Protein AF-A0A800IQ37-F1 (afdb_monomer)

Foldseek 3Di:
DQDDDDDDDPCPVPDAFEKEFEFEADPVNPDTDWAQDPPPRDTGGFMDTDDPPDDNQRRHQVSCCVRPVDGWGFDDKDKDAWDDDPRDTDRDPDDDHIYIYTYID

Solv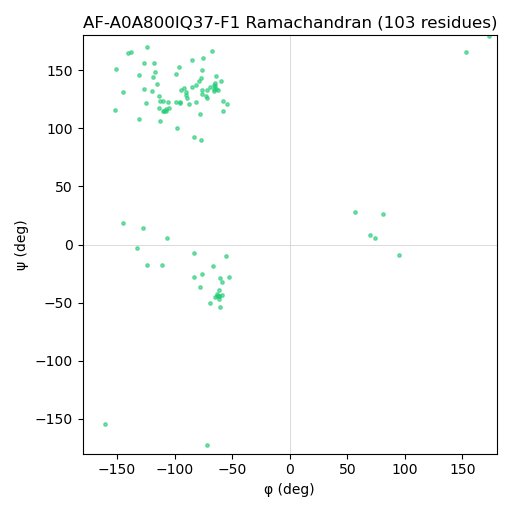ent-accessible surface area (backbone atoms only — not comparable to full-atom values): 6469 Å² total; per-residue (Å²): 132,78,76,89,81,90,76,82,72,82,66,79,83,56,81,86,64,52,30,24,30,35,51,38,51,46,99,83,69,79,48,71,57,66,41,65,43,89,88,78,64,49,76,39,58,37,44,46,72,55,55,95,89,57,51,66,45,57,32,26,35,50,33,32,29,73,78,69,70,46,88,59,53,52,45,81,67,45,81,40,61,46,55,81,52,106,77,46,81,55,88,50,95,84,55,93,32,54,33,32,35,26,45,36,105

Secondary structure (DSSP, 8-state):
------SS-TTTTSPP--EEEEEEB-TTSS-B--EE-TTT--EE-S--BPPTT--HHHHHHHHHHHHH-----EEEEEEEE-EEETTEEE--TT---EEEEEEE-

Radius of gyration: 14.77 Å; Cα contacts (8 Å, |Δi|>4): 186; chains: 1; bounding box: 33×30×38 Å

Nearest PDB structures (foldseek):
  6nci-assembly1_B  TM=7.388E-01  e=3.166E-06  Bacillus cereus ATCC 14579
  1kt9-assembly1_A  TM=7.024E-01  e=1.976E-05  Caenorhabditis elegans
  6am0-assembly1_E  TM=7.794E-01  e=6.990E-05  Kluyveromyces lactis NRRL Y-1140
  5ggc-assembly1_A  TM=7.686E-01  e=4.097E-04  Mycolicibacterium smegmatis MC2 155
  3ef5-assembly1_B  TM=7.216E-01  e=1.400E-04  Bdellovibrio bacteriovorus

Sequence (105 aa):
MAKIIEGERIGKTAPLKVGCAAAIFDESHKKLLLTRRTDNGQWCLPGGGMEPGESAAEACEREVLEETGLHVTADTPHRYLYVSAPNHIERMPDIFAEQTAAFIR

Mean predicted aligned error: 10.01 Å

pLDDT: mean 71.33, std 21.0, range [31.66, 96.5]

Structure (mmCIF, N/CA/C/O backbone):
data_AF-A0A800IQ37-F1
#
_entry.id   AF-A0A800IQ37-F1
#
loop_
_atom_site.group_PDB
_atom_site.id
_atom_site.type_symbol
_atom_site.label_atom_id
_atom_site.label_alt_id
_atom_site.label_comp_id
_atom_site.label_asym_id
_atom_site.label_entity_id
_atom_site.label_seq_id
_atom_site.pdbx_PDB_ins_code
_atom_site.Cartn_x
_atom_site.Cartn_y
_atom_site.Cartn_z
_atom_site.occupancy
_atom_site.B_iso_or_equiv
_atom_site.auth_seq_id
_atom_site.auth_comp_id
_atom_site.auth_asym_id
_atom_site.auth_atom_id
_atom_site.pdbx_PDB_model_num
ATOM 1 N N . MET A 1 1 ? 13.753 19.189 2.121 1.00 36.38 1 MET A N 1
ATOM 2 C CA . MET A 1 1 ? 13.694 20.015 0.896 1.00 36.38 1 MET A CA 1
ATOM 3 C C . MET A 1 1 ? 13.545 19.072 -0.281 1.00 36.38 1 MET A C 1
ATOM 5 O O . MET A 1 1 ? 14.409 18.221 -0.446 1.00 36.38 1 MET A O 1
ATOM 9 N N . ALA A 1 2 ? 12.449 19.169 -1.035 1.00 38.28 2 ALA A N 1
ATOM 10 C CA . ALA A 1 2 ? 12.330 18.460 -2.306 1.00 38.28 2 ALA A CA 1
ATOM 11 C C . ALA A 1 2 ? 13.304 19.097 -3.307 1.00 38.28 2 ALA A C 1
ATOM 13 O O . ALA A 1 2 ? 13.438 20.321 -3.348 1.00 38.28 2 ALA A O 1
ATOM 14 N N . LYS A 1 3 ? 14.027 18.269 -4.059 1.00 40.06 3 LYS A N 1
ATOM 15 C CA . LYS A 1 3 ? 14.950 18.719 -5.099 1.00 40.06 3 LYS A CA 1
ATOM 16 C C . LYS A 1 3 ? 14.286 18.457 -6.440 1.00 40.06 3 LYS A C 1
ATOM 18 O O . LYS A 1 3 ? 14.030 17.303 -6.770 1.00 40.06 3 LYS A O 1
ATOM 23 N N . ILE A 1 4 ? 14.025 19.518 -7.192 1.00 52.72 4 ILE A N 1
ATOM 24 C CA . ILE A 1 4 ? 13.555 19.395 -8.570 1.00 52.72 4 ILE A CA 1
ATOM 25 C C . ILE A 1 4 ? 14.745 18.934 -9.416 1.00 52.72 4 ILE A C 1
ATOM 27 O O . ILE A 1 4 ? 15.837 19.501 -9.331 1.00 52.72 4 ILE A O 1
ATOM 31 N N . ILE A 1 5 ? 14.546 17.856 -10.172 1.00 60.12 5 ILE A N 1
ATOM 32 C CA . ILE A 1 5 ? 15.522 17.329 -11.124 1.00 60.12 5 ILE A CA 1
ATOM 33 C C . ILE A 1 5 ? 14.954 17.596 -12.515 1.00 60.12 5 ILE A C 1
ATOM 35 O O . ILE A 1 5 ? 13.909 17.054 -12.866 1.00 60.12 5 ILE A O 1
ATOM 39 N N . GLU A 1 6 ? 15.631 18.435 -13.292 1.00 62.34 6 GLU A N 1
ATOM 40 C CA . GLU A 1 6 ? 15.274 18.714 -14.684 1.00 62.34 6 GLU A CA 1
ATOM 41 C C . GLU A 1 6 ? 16.000 17.721 -15.610 1.00 62.34 6 GLU A C 1
ATOM 43 O O . GLU A 1 6 ? 17.202 17.492 -15.461 1.00 62.34 6 GLU A O 1
ATOM 48 N N . GLY A 1 7 ? 15.277 17.090 -16.542 1.00 70.75 7 GLY A N 1
ATOM 49 C CA . GLY A 1 7 ? 15.823 16.079 -17.456 1.00 70.75 7 GLY A CA 1
ATOM 50 C C . GLY A 1 7 ? 14.757 15.393 -18.319 1.00 70.75 7 GLY A C 1
ATOM 51 O O . GLY A 1 7 ? 13.568 15.696 -18.211 1.00 70.75 7 GLY A O 1
ATOM 52 N N . GLU A 1 8 ? 15.169 14.462 -19.190 1.00 73.75 8 GLU A N 1
ATOM 53 C CA . GLU A 1 8 ? 14.223 13.653 -19.977 1.00 73.75 8 GLU A CA 1
ATOM 54 C C . GLU A 1 8 ? 13.394 12.752 -19.043 1.00 73.75 8 GLU A C 1
ATOM 56 O O . GLU A 1 8 ? 13.925 12.139 -18.113 1.00 73.75 8 GLU A O 1
ATOM 6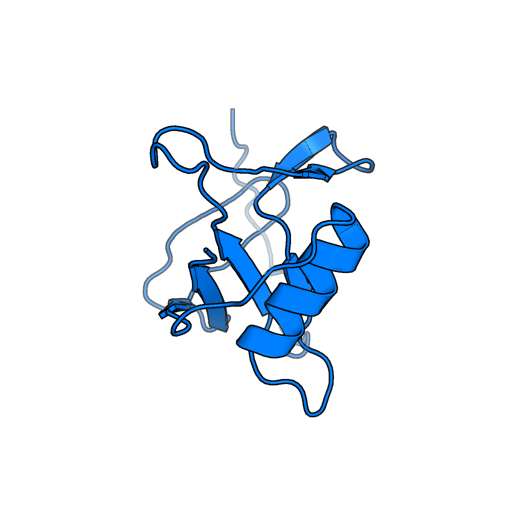1 N N . ARG A 1 9 ? 12.078 12.662 -19.284 1.00 65.75 9 ARG A N 1
ATOM 62 C CA . ARG A 1 9 ? 11.162 11.852 -18.468 1.00 65.75 9 ARG A CA 1
ATOM 63 C C . ARG A 1 9 ? 11.603 10.385 -18.446 1.00 65.75 9 ARG A C 1
ATOM 65 O O . ARG A 1 9 ? 11.507 9.683 -19.456 1.00 65.75 9 ARG A O 1
ATOM 72 N N . ILE A 1 10 ? 11.995 9.898 -17.270 1.00 66.06 10 ILE A N 1
ATOM 73 C CA . ILE A 1 10 ? 12.269 8.476 -17.038 1.00 66.06 10 ILE A CA 1
ATOM 74 C C . ILE A 1 10 ? 10.957 7.689 -17.185 1.00 66.06 10 ILE A C 1
ATOM 76 O O . ILE A 1 10 ? 9.915 8.097 -16.675 1.00 66.06 10 ILE A O 1
ATOM 80 N N . GLY A 1 11 ? 10.997 6.571 -17.916 1.00 65.50 11 GLY A N 1
ATOM 81 C CA . GLY A 1 11 ? 9.827 5.714 -18.133 1.00 65.50 11 GLY A CA 1
ATOM 82 C C . GLY A 1 11 ? 8.871 6.203 -19.224 1.00 65.50 11 GLY A C 1
ATOM 83 O O . GLY A 1 11 ? 7.687 5.874 -19.180 1.00 65.50 11 GLY A O 1
ATOM 84 N N . LYS A 1 12 ? 9.340 6.976 -20.222 1.00 71.06 12 LYS A N 1
ATOM 85 C CA . LYS A 1 12 ? 8.430 7.549 -21.231 1.00 71.06 12 LYS A CA 1
ATOM 86 C C . LYS A 1 12 ? 7.622 6.528 -22.030 1.00 71.06 12 LYS A C 1
ATOM 88 O O . LYS A 1 12 ? 6.494 6.815 -22.421 1.00 71.06 12 LYS A O 1
ATOM 93 N N . THR A 1 13 ? 8.224 5.367 -22.248 1.00 78.12 13 THR A N 1
ATOM 94 C CA . THR A 1 13 ? 7.666 4.224 -22.975 1.00 78.12 13 THR A CA 1
ATOM 95 C C . THR A 1 13 ? 7.264 3.085 -22.042 1.00 78.12 13 THR A C 1
ATOM 97 O O . THR A 1 13 ? 6.943 2.002 -22.523 1.00 78.12 13 THR A O 1
ATOM 100 N N . ALA A 1 14 ? 7.338 3.282 -20.720 1.00 74.00 14 ALA A N 1
ATOM 101 C CA . ALA A 1 14 ? 6.918 2.255 -19.781 1.00 74.00 14 ALA A CA 1
ATOM 102 C C . ALA A 1 14 ? 5.402 2.041 -19.917 1.00 74.00 14 ALA A C 1
ATOM 104 O O . ALA A 1 14 ? 4.664 3.023 -20.050 1.00 74.00 14 ALA A O 1
ATOM 105 N N . PRO A 1 15 ? 4.926 0.785 -19.903 1.00 73.31 15 PRO A N 1
ATOM 106 C CA . PRO A 1 15 ? 3.500 0.518 -19.938 1.00 73.31 15 PRO A CA 1
ATOM 107 C C . PRO A 1 15 ? 2.848 1.107 -18.688 1.00 73.31 15 PRO A C 1
ATOM 109 O O . PRO A 1 15 ? 3.343 0.926 -17.572 1.00 73.31 15 PRO A O 1
ATOM 112 N N . LEU A 1 16 ? 1.735 1.814 -18.883 1.00 75.69 16 LEU A N 1
ATOM 113 C CA . LEU A 1 16 ? 0.912 2.267 -17.772 1.00 75.69 16 LEU A CA 1
ATOM 114 C C . LEU A 1 16 ? 0.346 1.044 -17.054 1.00 75.69 16 LEU A C 1
ATOM 116 O O . LEU A 1 16 ? -0.15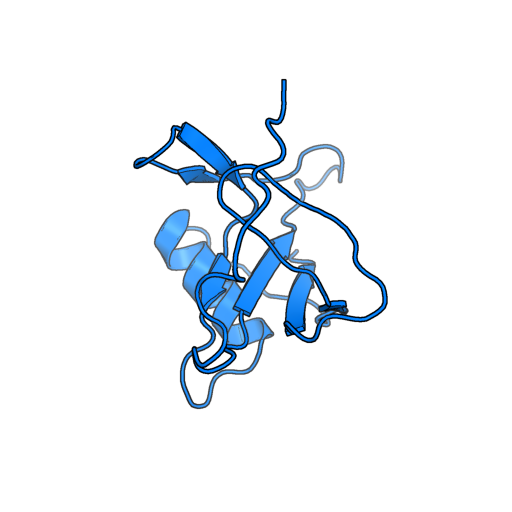8 0.118 -17.689 1.00 75.69 16 LEU A O 1
ATOM 120 N N . LYS A 1 17 ? 0.436 1.058 -15.728 1.00 75.50 17 LYS A N 1
ATOM 121 C CA . LYS A 1 17 ? -0.196 0.066 -14.866 1.00 75.50 17 LYS A CA 1
ATOM 122 C C . LYS A 1 17 ? -1.244 0.760 -14.017 1.00 75.50 17 LYS A C 1
ATOM 124 O O . LYS A 1 17 ? -0.998 1.853 -13.511 1.00 75.50 17 LYS A O 1
ATOM 129 N N . VAL A 1 18 ? -2.392 0.111 -13.873 1.00 82.38 18 VAL A N 1
ATOM 130 C CA . VAL A 1 18 ? -3.395 0.514 -12.891 1.00 82.38 18 VAL A CA 1
ATOM 131 C C . VAL A 1 18 ? -2.904 0.053 -11.526 1.00 82.38 18 VAL A C 1
ATOM 133 O O . VAL A 1 18 ? -2.440 -1.079 -11.379 1.00 82.38 18 VAL A O 1
ATOM 136 N N . GLY A 1 19 ? -2.973 0.946 -10.547 1.00 84.94 19 GLY A N 1
ATOM 137 C CA . GLY A 1 19 ? -2.656 0.631 -9.161 1.00 84.94 19 GLY A CA 1
ATOM 138 C C . GLY A 1 19 ? -3.814 0.957 -8.232 1.00 84.94 19 GLY A C 1
ATOM 139 O O . GLY A 1 19 ? -4.778 1.631 -8.614 1.00 84.94 19 GLY A O 1
ATOM 140 N N . CYS A 1 20 ? -3.687 0.509 -6.993 1.00 86.12 20 CYS A N 1
ATOM 141 C CA . CYS A 1 20 ? -4.641 0.771 -5.932 1.00 86.12 20 CYS A CA 1
ATOM 142 C C . CYS A 1 20 ? -3.948 1.366 -4.700 1.00 86.12 20 CYS A C 1
ATOM 144 O O . CYS A 1 20 ? -2.742 1.212 -4.510 1.00 86.12 20 CYS A O 1
ATOM 146 N N . ALA A 1 21 ? -4.709 2.084 -3.878 1.00 86.38 21 ALA A N 1
ATOM 147 C CA . ALA A 1 21 ? -4.265 2.569 -2.576 1.00 86.38 21 ALA A CA 1
ATOM 148 C C . ALA A 1 21 ? -5.442 2.533 -1.594 1.00 86.38 21 ALA A C 1
ATOM 150 O O . ALA A 1 21 ? -6.534 3.006 -1.910 1.00 86.38 21 ALA A O 1
ATOM 151 N N . ALA A 1 22 ? -5.236 1.976 -0.407 1.00 85.69 22 ALA A N 1
ATOM 152 C CA . ALA A 1 22 ? -6.281 1.789 0.589 1.00 85.69 22 ALA A CA 1
ATOM 153 C C . ALA A 1 22 ? -6.242 2.889 1.654 1.00 85.69 22 ALA A C 1
ATOM 155 O O . ALA A 1 22 ? -5.242 3.054 2.350 1.00 85.69 22 ALA A O 1
ATOM 156 N N . ALA A 1 23 ? -7.349 3.613 1.826 1.00 87.56 23 ALA A N 1
ATOM 157 C CA . ALA A 1 23 ? -7.539 4.510 2.961 1.00 87.56 23 ALA A CA 1
ATOM 158 C C . ALA A 1 23 ? -8.368 3.800 4.040 1.00 87.56 23 ALA A C 1
ATOM 160 O O . ALA A 1 23 ? -9.592 3.717 3.934 1.00 87.56 23 ALA A O 1
ATOM 161 N N . ILE A 1 24 ? -7.686 3.290 5.069 1.00 84.38 24 ILE A N 1
ATOM 162 C CA . ILE A 1 24 ? -8.299 2.551 6.183 1.00 84.38 24 ILE A CA 1
ATOM 163 C C . ILE A 1 24 ? -8.284 3.432 7.425 1.00 84.38 24 ILE A C 1
ATOM 165 O O . ILE A 1 24 ? -7.215 3.774 7.941 1.00 84.38 24 ILE A O 1
ATOM 169 N N . PHE A 1 25 ? -9.467 3.800 7.899 1.00 85.00 25 PHE A N 1
ATOM 170 C CA . PHE A 1 25 ? -9.619 4.607 9.101 1.00 85.00 25 PH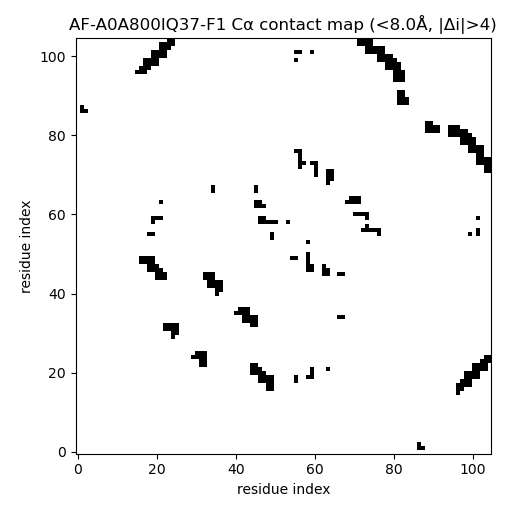E A CA 1
ATOM 171 C C . PHE A 1 25 ? -9.891 3.730 10.324 1.00 85.00 25 PHE A C 1
ATOM 173 O O . PHE A 1 25 ? -10.445 2.643 10.208 1.00 85.00 25 PHE A O 1
ATOM 180 N N . ASP A 1 26 ? -9.512 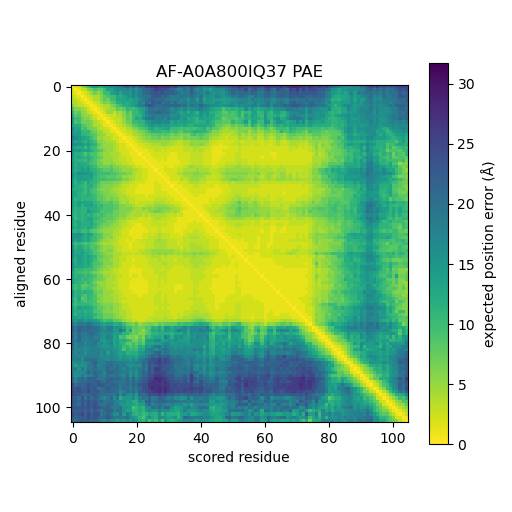4.206 11.510 1.00 83.94 26 ASP A N 1
ATOM 181 C CA . ASP A 1 26 ? -10.021 3.614 12.746 1.00 83.94 26 ASP A CA 1
ATOM 182 C C . ASP A 1 26 ? -11.526 3.886 12.906 1.00 83.94 26 ASP A C 1
ATOM 184 O O . ASP A 1 26 ? -12.076 4.777 12.259 1.00 83.94 26 ASP A O 1
ATOM 188 N N . GLU A 1 27 ? -12.189 3.187 13.831 1.00 85.81 27 GLU A N 1
ATOM 189 C CA . GLU A 1 27 ? -13.631 3.358 14.095 1.00 85.81 27 GLU A CA 1
ATOM 190 C C . GLU A 1 27 ? -14.031 4.819 14.366 1.00 85.81 27 GLU A C 1
ATOM 192 O O . GLU A 1 27 ? -15.160 5.232 14.105 1.00 85.81 27 GLU A O 1
ATOM 197 N N . SER A 1 28 ? -13.107 5.626 14.898 1.00 88.94 28 SER A N 1
ATOM 198 C CA . SER A 1 28 ? -13.353 7.037 15.197 1.00 88.94 28 SER A CA 1
ATOM 199 C C . SER A 1 28 ? -13.189 7.977 13.997 1.00 88.94 28 SER A C 1
ATOM 201 O O . SER A 1 28 ? -13.507 9.162 14.122 1.00 8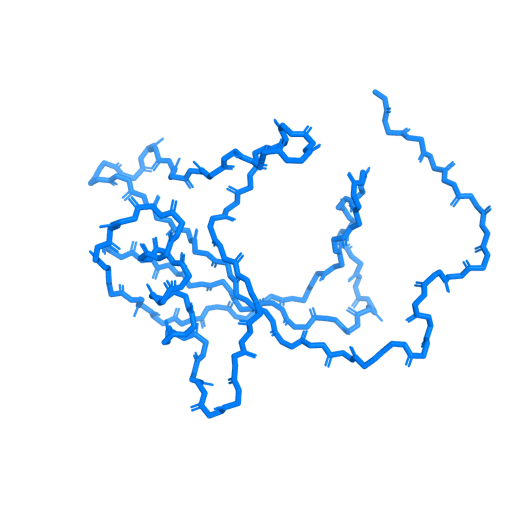8.94 28 SER A O 1
ATOM 203 N N . HIS A 1 29 ? -12.699 7.479 12.856 1.00 80.56 29 HIS A N 1
ATOM 204 C CA . HIS A 1 29 ? -12.319 8.249 11.669 1.00 80.56 29 HIS A CA 1
ATOM 205 C C . HIS A 1 29 ? -11.274 9.347 11.942 1.00 80.56 29 HIS A C 1
ATOM 207 O O . HIS A 1 29 ? -11.222 10.366 11.250 1.00 80.56 29 HIS A O 1
ATOM 213 N N . LYS A 1 30 ? -10.427 9.165 12.964 1.00 84.25 30 LYS A N 1
ATOM 214 C CA . LYS A 1 30 ? -9.388 10.141 13.355 1.00 84.25 30 LYS A CA 1
ATOM 215 C C . LYS A 1 30 ? -7.978 9.654 13.082 1.00 84.25 30 LYS A C 1
ATOM 217 O O . LYS A 1 30 ? -7.049 10.462 13.085 1.00 84.25 30 LYS A O 1
ATOM 222 N N . LYS A 1 31 ? -7.800 8.354 12.883 1.00 82.88 31 LYS A N 1
ATOM 223 C CA . LYS A 1 31 ? -6.522 7.734 12.552 1.00 82.88 31 LYS A CA 1
ATOM 224 C C . LYS A 1 31 ? -6.646 7.053 11.202 1.00 82.88 31 LYS A C 1
ATOM 226 O O . LYS A 1 31 ? -7.691 6.505 10.879 1.00 82.88 31 LYS A O 1
ATOM 231 N N . LEU A 1 32 ? -5.561 7.103 10.442 1.00 85.75 32 LEU A N 1
ATOM 232 C CA . LEU A 1 32 ? -5.419 6.484 9.132 1.00 85.75 32 LEU A CA 1
ATOM 233 C C . LEU A 1 32 ? -4.266 5.487 9.210 1.00 85.75 32 LEU A C 1
ATOM 235 O O . LEU A 1 32 ? -3.199 5.825 9.733 1.00 85.75 32 LEU A O 1
ATOM 239 N N . LEU A 1 33 ? -4.478 4.275 8.708 1.00 86.88 33 LEU A N 1
ATOM 240 C CA . LEU A 1 33 ? -3.422 3.279 8.602 1.00 86.88 33 LEU A CA 1
ATOM 241 C C . LEU A 1 33 ? -2.436 3.675 7.500 1.00 86.88 33 LEU A C 1
ATOM 243 O O . LEU A 1 33 ? -2.834 4.014 6.387 1.00 86.88 33 LEU A O 1
ATOM 247 N N . LEU A 1 34 ? -1.146 3.597 7.815 1.00 89.50 34 LEU A N 1
ATOM 248 C CA . LEU A 1 34 ? -0.052 3.795 6.871 1.00 89.50 34 LEU A CA 1
ATOM 249 C C . LEU A 1 34 ? 0.939 2.642 7.005 1.00 89.50 34 LEU A C 1
ATOM 251 O O . LEU A 1 34 ? 1.194 2.169 8.116 1.00 89.50 34 LEU A O 1
ATOM 255 N N . THR A 1 35 ? 1.546 2.241 5.893 1.00 88.19 35 THR A N 1
ATOM 256 C CA . THR A 1 35 ? 2.687 1.324 5.869 1.00 88.19 35 THR A CA 1
ATOM 257 C C . THR A 1 35 ? 3.975 2.124 5.719 1.00 88.19 35 THR A C 1
ATOM 259 O O . THR A 1 35 ? 4.005 3.205 5.123 1.00 88.19 35 THR A O 1
ATOM 262 N N . ARG A 1 36 ? 5.058 1.633 6.330 1.00 87.75 36 ARG A N 1
ATOM 263 C CA . ARG A 1 36 ? 6.387 2.235 6.201 1.00 87.75 36 ARG A CA 1
ATOM 264 C C . ARG A 1 36 ? 7.250 1.339 5.339 1.00 87.75 36 ARG A C 1
ATOM 266 O O . ARG A 1 36 ? 7.560 0.218 5.735 1.00 87.75 36 ARG A O 1
ATOM 273 N N . ARG A 1 37 ? 7.676 1.852 4.190 1.00 81.69 37 ARG A N 1
ATOM 274 C CA . ARG A 1 37 ? 8.496 1.085 3.255 1.00 81.69 37 ARG A CA 1
ATOM 275 C C . ARG A 1 37 ? 9.855 0.757 3.864 1.00 81.69 37 ARG A C 1
ATOM 277 O O . ARG A 1 37 ? 10.489 1.608 4.490 1.00 81.69 37 ARG A O 1
ATOM 284 N N . THR A 1 38 ? 10.328 -0.461 3.638 1.00 84.19 38 THR A N 1
ATOM 285 C CA . THR A 1 38 ? 11.632 -0.926 4.132 1.00 84.19 38 THR A CA 1
ATOM 286 C C . THR A 1 38 ? 12.806 -0.379 3.321 1.00 84.19 38 THR A C 1
ATOM 288 O O . THR A 1 38 ? 13.900 -0.244 3.861 1.00 84.19 38 THR A O 1
ATOM 291 N N . ASP A 1 39 ? 12.589 -0.031 2.049 1.00 78.81 39 ASP A N 1
ATOM 292 C CA . ASP A 1 39 ? 13.636 0.410 1.121 1.00 78.81 39 ASP A CA 1
ATOM 293 C C . ASP A 1 39 ? 14.082 1.864 1.336 1.00 78.81 39 ASP A C 1
ATOM 295 O O . ASP A 1 39 ? 15.261 2.182 1.196 1.00 78.81 39 ASP A O 1
ATOM 299 N N . ASN A 1 40 ? 13.151 2.754 1.683 1.00 78.75 40 ASN A N 1
ATOM 300 C CA . ASN A 1 40 ? 13.409 4.188 1.818 1.00 78.75 40 ASN A CA 1
ATOM 301 C C . ASN A 1 40 ? 12.849 4.803 3.112 1.00 78.75 40 ASN A C 1
ATOM 303 O O . ASN A 1 40 ? 13.059 5.989 3.372 1.00 78.75 40 ASN A O 1
ATOM 307 N N . GLY A 1 41 ? 12.143 4.021 3.934 1.00 79.44 41 GLY A N 1
ATOM 308 C CA . GLY A 1 41 ? 11.604 4.466 5.216 1.00 79.44 41 GLY A CA 1
ATOM 309 C C . GLY A 1 41 ? 10.456 5.474 5.123 1.00 79.44 41 GLY A C 1
ATOM 310 O O . GLY A 1 41 ? 10.086 6.020 6.168 1.00 79.44 41 GLY A O 1
ATOM 311 N N . GLN A 1 42 ? 9.917 5.745 3.929 1.00 80.44 42 GLN A N 1
ATOM 312 C CA . GLN A 1 42 ? 8.783 6.647 3.729 1.00 80.44 42 GLN A CA 1
ATOM 313 C C . GLN A 1 42 ? 7.468 5.974 4.135 1.00 80.44 42 GLN A C 1
ATOM 315 O O . GLN A 1 42 ? 7.323 4.754 4.043 1.00 80.44 42 GLN A O 1
ATOM 320 N N . TRP A 1 43 ? 6.517 6.788 4.590 1.00 82.19 43 TRP A N 1
ATOM 321 C CA . TRP A 1 43 ? 5.161 6.352 4.911 1.00 82.19 43 TRP A CA 1
ATOM 322 C C . TRP A 1 43 ? 4.251 6.512 3.695 1.00 82.19 43 TRP A C 1
ATOM 324 O O . TRP A 1 43 ? 4.271 7.561 3.048 1.00 82.19 43 TRP A O 1
ATOM 334 N N . CYS A 1 44 ? 3.440 5.500 3.412 1.00 83.75 44 CYS A N 1
ATOM 335 C CA . CYS A 1 44 ? 2.473 5.486 2.320 1.00 83.75 44 CYS A CA 1
ATOM 336 C C . CYS A 1 44 ? 1.170 4.804 2.750 1.00 83.75 44 CYS A C 1
ATOM 338 O O . CYS A 1 44 ? 1.111 4.134 3.781 1.00 83.75 44 CYS A O 1
ATOM 340 N N . LEU A 1 45 ? 0.113 5.006 1.963 1.00 89.69 45 LEU A N 1
ATOM 341 C CA . LEU A 1 45 ? -1.057 4.137 2.045 1.00 89.69 45 LEU A CA 1
ATOM 342 C C . LEU A 1 45 ? -0.644 2.718 1.620 1.00 89.69 45 LEU A C 1
ATOM 344 O O . LEU A 1 45 ? 0.176 2.610 0.702 1.00 89.69 45 LEU A O 1
ATOM 348 N N . PRO A 1 46 ? -1.216 1.664 2.226 1.00 90.88 46 PRO A N 1
ATOM 349 C CA . PRO A 1 46 ? -1.078 0.314 1.700 1.00 90.88 46 PRO A CA 1
ATOM 350 C C . PRO A 1 46 ? -1.641 0.235 0.281 1.00 90.88 46 PRO A C 1
ATOM 352 O O . PRO A 1 46 ? -2.683 0.837 -0.008 1.00 90.88 46 PRO A O 1
ATOM 355 N N . GLY A 1 47 ? -0.982 -0.503 -0.603 1.00 91.00 47 GLY A N 1
ATOM 356 C CA . GLY A 1 47 ? -1.458 -0.687 -1.969 1.00 91.00 47 GLY A CA 1
ATOM 357 C C . GLY A 1 47 ? -0.348 -0.968 -2.969 1.00 91.00 47 GLY A C 1
ATOM 358 O O . GLY A 1 47 ? 0.829 -0.712 -2.720 1.00 91.00 47 GLY A O 1
ATOM 359 N N . GLY A 1 48 ? -0.753 -1.424 -4.149 1.00 90.38 48 GLY A N 1
ATOM 360 C CA . GLY A 1 48 ? 0.175 -1.880 -5.168 1.00 90.38 48 GLY A CA 1
ATOM 361 C C . GLY A 1 48 ? -0.435 -1.918 -6.561 1.00 90.38 48 GLY A C 1
ATOM 362 O O . GLY A 1 48 ? -1.322 -1.131 -6.906 1.00 90.38 48 GLY A O 1
ATOM 363 N N . GLY A 1 49 ? 0.122 -2.783 -7.403 1.00 90.56 49 GLY A N 1
ATOM 364 C CA . GLY A 1 49 ? -0.339 -2.969 -8.773 1.00 90.56 49 GLY A CA 1
ATOM 365 C C . GLY A 1 49 ? -1.588 -3.841 -8.811 1.00 90.56 49 GLY A C 1
ATOM 366 O O . GLY A 1 49 ? -1.678 -4.827 -8.088 1.00 90.56 49 GLY A O 1
ATOM 367 N N . MET A 1 50 ? -2.532 -3.497 -9.682 1.00 91.19 50 MET A N 1
ATOM 368 C CA . MET A 1 50 ? -3.661 -4.375 -9.976 1.00 91.19 50 MET A CA 1
ATOM 369 C C . MET A 1 50 ? -3.191 -5.515 -10.885 1.00 91.19 50 MET A C 1
ATOM 371 O O . MET A 1 50 ? -2.555 -5.262 -11.917 1.00 91.19 50 MET A O 1
ATOM 375 N N . GLU A 1 51 ? -3.508 -6.754 -10.519 1.00 92.44 51 GLU A N 1
ATOM 376 C CA . GLU A 1 51 ? -3.190 -7.936 -11.318 1.00 92.44 51 GLU A CA 1
ATOM 377 C C . GLU A 1 51 ? -4.268 -8.197 -12.392 1.00 92.44 51 GLU A C 1
ATOM 379 O O . GLU A 1 51 ? -5.403 -7.711 -12.294 1.00 92.44 51 GLU A O 1
ATOM 384 N N . PRO A 1 52 ? -3.949 -8.942 -13.471 1.00 91.25 52 PRO A N 1
ATOM 385 C CA . PRO A 1 52 ? -4.913 -9.235 -14.525 1.00 91.25 52 PRO A CA 1
ATOM 386 C C . PRO A 1 52 ? -6.164 -9.953 -14.005 1.00 91.25 52 PRO A C 1
ATOM 388 O O . PRO A 1 52 ? -6.086 -11.053 -13.466 1.00 91.25 52 PRO A O 1
ATOM 391 N N . GLY A 1 53 ? -7.328 -9.353 -14.256 1.00 91.19 53 GLY A N 1
ATOM 392 C CA . GLY A 1 53 ? -8.627 -9.906 -13.867 1.00 91.19 53 GLY A CA 1
ATOM 393 C C . GLY A 1 53 ? -9.158 -9.391 -12.531 1.00 91.19 53 GLY A C 1
ATOM 394 O O . GLY A 1 53 ? -10.328 -9.628 -12.249 1.00 91.19 53 GLY A O 1
ATOM 395 N N . GLU A 1 54 ? -8.358 -8.651 -11.763 1.00 91.44 54 GLU A N 1
ATOM 396 C CA . GLU A 1 54 ? -8.819 -8.009 -10.532 1.00 91.44 54 GLU A CA 1
ATOM 397 C C . GLU A 1 54 ? -9.644 -6.752 -10.831 1.00 91.44 54 GLU A C 1
ATOM 399 O O . GLU A 1 54 ? -9.354 -5.962 -11.736 1.00 91.44 54 GLU A O 1
ATOM 404 N N . SER A 1 55 ? -10.666 -6.532 -10.014 1.00 87.25 55 SER A N 1
ATOM 405 C CA . SER A 1 55 ? -11.220 -5.211 -9.766 1.00 87.25 55 SER A CA 1
ATOM 406 C C . SER A 1 55 ? -10.300 -4.413 -8.834 1.00 87.25 55 SER A C 1
ATOM 408 O O . SER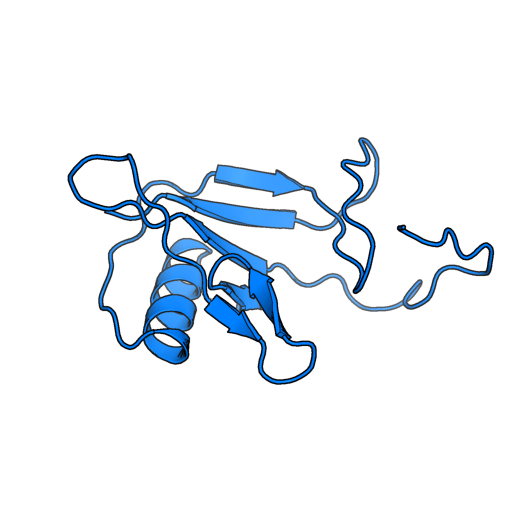 A 1 55 ? -9.503 -4.961 -8.075 1.00 87.25 55 SER A O 1
ATOM 410 N N . ALA A 1 56 ? -10.448 -3.087 -8.831 1.00 84.25 56 ALA A N 1
ATOM 411 C CA . ALA A 1 56 ? -9.679 -2.232 -7.926 1.00 84.25 56 ALA A CA 1
ATOM 412 C C . ALA A 1 56 ? -9.935 -2.535 -6.437 1.00 84.25 56 ALA A C 1
ATOM 414 O O . ALA A 1 56 ? -9.056 -2.305 -5.612 1.00 84.25 56 ALA A O 1
ATOM 415 N N . ALA A 1 57 ? -11.132 -3.031 -6.104 1.00 87.12 57 ALA A N 1
ATOM 416 C CA . ALA A 1 57 ? -11.487 -3.453 -4.753 1.00 87.12 57 ALA A CA 1
ATOM 417 C C . ALA A 1 57 ? -10.714 -4.717 -4.354 1.00 87.12 57 ALA A C 1
ATOM 419 O O . ALA A 1 57 ? -10.034 -4.703 -3.334 1.00 87.12 57 ALA A O 1
ATOM 420 N N . GLU A 1 58 ? -10.734 -5.750 -5.204 1.00 92.00 58 GLU A N 1
ATOM 421 C CA . GLU A 1 58 ? -9.995 -7.001 -4.976 1.00 92.00 58 GLU A CA 1
ATOM 422 C C . GLU A 1 58 ? -8.489 -6.749 -4.837 1.00 92.00 58 GLU A C 1
ATOM 424 O O . GLU A 1 58 ? -7.866 -7.257 -3.906 1.00 92.00 58 GLU A O 1
ATOM 429 N N . ALA A 1 59 ? -7.916 -5.894 -5.693 1.00 92.19 59 ALA A N 1
ATOM 430 C CA . ALA A 1 59 ? -6.511 -5.505 -5.584 1.00 92.19 59 ALA A CA 1
ATOM 431 C C . ALA A 1 59 ? -6.212 -4.791 -4.254 1.00 92.19 59 ALA A C 1
ATOM 433 O O . ALA A 1 59 ? -5.230 -5.107 -3.588 1.00 92.19 59 ALA A O 1
ATOM 434 N N . CYS A 1 60 ? -7.073 -3.858 -3.825 1.00 90.69 60 CYS A N 1
ATOM 435 C CA . CYS A 1 60 ? -6.923 -3.181 -2.535 1.00 90.69 60 CYS A CA 1
ATOM 436 C C . CYS A 1 60 ? -6.983 -4.157 -1.356 1.00 90.69 60 CYS A C 1
ATOM 438 O O . CYS A 1 60 ? -6.146 -4.076 -0.461 1.00 90.69 60 CYS A O 1
ATOM 440 N N . GLU A 1 61 ? -7.962 -5.061 -1.341 1.00 92.62 61 GLU A N 1
ATOM 441 C CA . GLU A 1 61 ? -8.130 -6.051 -0.274 1.00 92.62 61 GLU A CA 1
ATOM 442 C C . GLU A 1 61 ? -6.932 -7.007 -0.200 1.00 92.62 61 GLU A C 1
ATOM 444 O O . GLU A 1 61 ? -6.422 -7.259 0.896 1.00 92.62 61 GLU A O 1
ATOM 449 N N . ARG A 1 62 ? -6.430 -7.477 -1.354 1.00 96.50 62 ARG A N 1
ATOM 450 C CA . ARG A 1 62 ? -5.224 -8.314 -1.443 1.00 96.50 62 ARG A CA 1
ATOM 451 C C . ARG A 1 62 ? -3.992 -7.592 -0.904 1.00 96.50 62 ARG A C 1
ATOM 453 O O . ARG A 1 62 ? -3.327 -8.117 -0.018 1.00 96.50 62 ARG A O 1
ATOM 460 N N . GLU A 1 63 ? -3.696 -6.397 -1.411 1.00 95.31 63 GLU A N 1
ATOM 461 C CA . GLU A 1 63 ? -2.503 -5.633 -1.017 1.00 95.31 63 GLU A CA 1
ATOM 462 C C . GLU A 1 63 ? -2.522 -5.283 0.479 1.00 95.31 63 GLU A C 1
ATOM 464 O O . GLU A 1 63 ? -1.508 -5.385 1.168 1.00 95.31 63 GLU A O 1
ATOM 469 N N . VAL A 1 64 ? -3.689 -4.929 1.030 1.00 93.44 64 VAL A N 1
ATOM 470 C CA . VAL A 1 64 ? -3.833 -4.676 2.472 1.00 93.44 64 VAL A CA 1
ATOM 471 C C . VAL A 1 64 ? -3.542 -5.936 3.280 1.00 93.44 64 VAL A C 1
ATOM 473 O O . VAL A 1 64 ? -2.819 -5.861 4.280 1.00 93.44 64 VAL A O 1
ATOM 476 N N . LEU A 1 65 ? -4.072 -7.086 2.859 1.00 95.75 65 LEU A N 1
ATOM 477 C CA . LEU A 1 65 ? -3.806 -8.355 3.525 1.00 95.75 65 LEU A CA 1
ATOM 478 C C . LEU A 1 65 ? -2.312 -8.706 3.477 1.00 95.75 65 LEU A C 1
ATOM 480 O O . LEU A 1 65 ? -1.750 -9.092 4.500 1.00 95.75 65 LEU A O 1
ATOM 484 N N . GLU A 1 66 ? -1.662 -8.533 2.326 1.00 95.25 66 GLU A N 1
ATOM 485 C CA . GLU A 1 66 ? -0.238 -8.830 2.133 1.00 95.25 66 GLU A CA 1
ATOM 486 C C . GLU A 1 66 ? 0.677 -7.927 2.973 1.00 95.25 66 GLU A C 1
ATOM 488 O O . GLU A 1 66 ? 1.602 -8.419 3.623 1.00 95.25 66 GLU A O 1
ATOM 493 N N . GLU A 1 67 ? 0.422 -6.615 3.004 1.00 94.06 67 GLU A N 1
ATOM 494 C CA . GLU A 1 67 ? 1.301 -5.660 3.689 1.00 94.06 67 GLU A CA 1
ATOM 495 C C . GLU A 1 67 ? 1.038 -5.543 5.197 1.00 94.06 67 GLU A C 1
ATOM 497 O O . GLU A 1 67 ? 1.940 -5.181 5.959 1.00 94.06 67 GLU A O 1
ATOM 502 N N . THR A 1 68 ? -0.196 -5.802 5.643 1.00 91.69 68 THR A N 1
ATOM 503 C CA . THR A 1 68 ? -0.625 -5.505 7.023 1.00 91.69 68 THR A CA 1
ATOM 504 C C . THR A 1 68 ? -1.168 -6.715 7.779 1.00 91.69 68 THR A C 1
ATOM 506 O O . THR A 1 68 ? -1.251 -6.674 9.007 1.00 91.69 68 THR A O 1
ATOM 509 N N . GLY A 1 69 ? -1.540 -7.788 7.076 1.00 94.81 69 GLY A N 1
ATOM 510 C CA . GLY A 1 69 ? -2.218 -8.949 7.654 1.00 94.81 69 GLY A CA 1
ATOM 511 C C . GLY A 1 69 ? -3.689 -8.710 8.013 1.00 94.81 69 GLY A C 1
ATOM 512 O O . GLY A 1 69 ? -4.311 -9.584 8.617 1.00 94.81 69 GLY A O 1
ATOM 513 N N . LEU A 1 70 ? -4.254 -7.544 7.685 1.00 92.19 70 LEU A N 1
ATOM 514 C CA . LEU A 1 70 ? -5.648 -7.218 7.976 1.00 92.19 70 LEU A CA 1
ATOM 515 C C . LEU A 1 70 ? -6.575 -7.744 6.880 1.00 92.19 70 LEU A C 1
ATOM 517 O O . LEU A 1 70 ? -6.332 -7.552 5.693 1.00 92.19 70 LEU A O 1
ATOM 521 N N . HIS A 1 71 ? -7.684 -8.348 7.300 1.00 93.12 71 HIS A N 1
ATOM 522 C CA . HIS A 1 71 ? -8.804 -8.637 6.416 1.00 93.12 71 HIS A CA 1
ATOM 523 C C . HIS A 1 71 ? -9.748 -7.447 6.407 1.00 93.12 71 HIS A C 1
ATOM 525 O O . HIS A 1 71 ? -10.204 -7.012 7.464 1.00 93.12 71 HIS A O 1
ATOM 531 N N . VAL A 1 72 ? -10.039 -6.947 5.215 1.00 88.19 72 VAL A N 1
ATOM 532 C CA . VAL A 1 72 ? -10.869 -5.767 5.027 1.00 88.19 72 VAL A CA 1
ATOM 533 C C . VAL A 1 72 ? -11.840 -5.960 3.870 1.00 88.19 72 VAL A C 1
ATOM 535 O O . VAL A 1 72 ? -11.679 -6.884 3.075 1.00 88.19 72 VAL A O 1
ATOM 538 N N . THR A 1 73 ? -12.839 -5.087 3.770 1.00 89.50 73 THR A N 1
ATOM 539 C CA . THR A 1 73 ? -13.730 -5.025 2.608 1.00 89.50 73 THR A CA 1
ATOM 540 C C . THR A 1 73 ? -13.711 -3.616 2.043 1.00 89.50 73 THR A C 1
ATOM 542 O O . THR A 1 73 ? -13.994 -2.645 2.749 1.00 89.50 73 THR A O 1
ATOM 545 N N . ALA A 1 74 ? -13.343 -3.497 0.774 1.00 84.50 74 ALA A N 1
ATOM 546 C CA . ALA A 1 74 ? -13.323 -2.222 0.087 1.00 84.50 74 ALA A CA 1
ATOM 547 C C . ALA A 1 74 ? -14.756 -1.746 -0.193 1.00 84.50 74 ALA A C 1
ATOM 549 O O . ALA A 1 74 ? -15.554 -2.445 -0.821 1.00 84.50 74 ALA A O 1
ATOM 550 N N . ASP A 1 75 ? -15.073 -0.524 0.245 1.00 79.75 75 ASP A N 1
ATOM 551 C CA . ASP A 1 75 ? -16.271 0.185 -0.200 1.00 79.75 75 ASP A CA 1
ATOM 552 C C . ASP A 1 75 ? -16.087 0.636 -1.669 1.00 79.75 75 ASP A C 1
ATOM 554 O O . ASP A 1 75 ? -15.123 0.293 -2.359 1.00 79.75 75 ASP A O 1
ATOM 558 N N . THR A 1 76 ? -17.034 1.428 -2.184 1.00 67.06 76 THR A N 1
ATOM 559 C CA . THR A 1 76 ? -17.012 1.894 -3.576 1.00 67.06 76 THR A CA 1
ATOM 560 C C . THR A 1 76 ? -15.683 2.592 -3.911 1.00 67.06 76 THR A C 1
ATOM 562 O O . THR A 1 76 ? -15.351 3.605 -3.291 1.00 67.06 76 THR A O 1
ATOM 565 N N . PRO A 1 77 ? -14.928 2.101 -4.909 1.00 62.25 77 PRO A N 1
ATOM 566 C CA . PRO A 1 77 ? -13.653 2.693 -5.273 1.00 62.25 77 PRO A CA 1
ATOM 567 C C . PRO A 1 77 ? -13.822 4.105 -5.845 1.00 62.25 77 PRO A C 1
ATOM 569 O O . PRO A 1 77 ? -14.604 4.330 -6.771 1.00 62.25 77 PRO A O 1
ATOM 572 N N . HIS A 1 78 ? -13.021 5.051 -5.357 1.00 62.91 78 HIS A N 1
ATOM 573 C CA . HIS A 1 78 ? -12.890 6.380 -5.941 1.00 62.91 78 HIS A CA 1
ATOM 574 C C . HIS A 1 78 ? -11.683 6.408 -6.877 1.00 62.91 78 HIS A C 1
ATOM 576 O O . HIS A 1 78 ? -10.552 6.124 -6.486 1.00 62.91 78 HIS A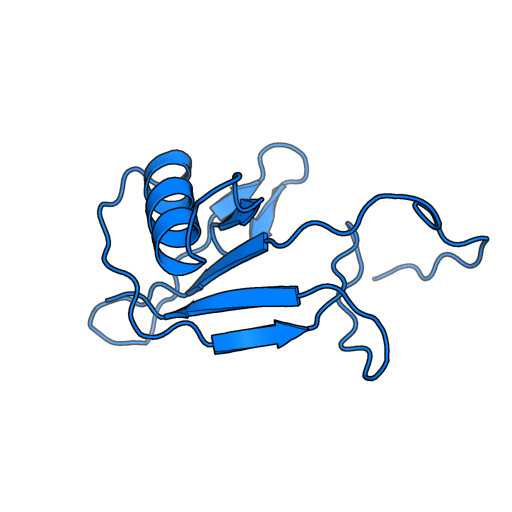 O 1
ATOM 582 N N . ARG A 1 79 ? -11.908 6.754 -8.145 1.00 55.16 79 ARG A N 1
ATOM 583 C CA . ARG A 1 79 ? -10.831 6.838 -9.137 1.00 55.16 79 ARG A CA 1
ATOM 584 C C . ARG A 1 79 ? -10.104 8.169 -9.002 1.00 55.16 79 ARG A C 1
ATOM 586 O O . ARG A 1 79 ? -10.722 9.222 -9.147 1.00 55.16 79 ARG A O 1
ATOM 593 N N . TYR A 1 80 ? -8.798 8.117 -8.769 1.00 55.84 80 TYR A N 1
ATOM 594 C CA . TYR A 1 80 ? -7.925 9.282 -8.804 1.00 55.84 80 TYR A CA 1
ATOM 595 C C . TYR A 1 80 ? -6.877 9.116 -9.912 1.00 55.84 80 TYR A C 1
ATOM 597 O O . TYR A 1 80 ? -6.457 8.014 -10.250 1.00 55.84 80 TYR A O 1
ATOM 605 N N . LEU A 1 81 ? -6.454 10.230 -10.504 1.00 44.84 81 LEU A N 1
ATOM 606 C CA . LEU A 1 81 ? -5.346 10.269 -11.454 1.00 44.84 81 LEU A CA 1
ATOM 607 C C . LEU A 1 81 ? -4.182 10.979 -10.758 1.00 44.84 81 LEU A C 1
ATOM 609 O O . LEU A 1 81 ? -4.329 12.151 -10.401 1.00 44.84 81 LEU A O 1
ATOM 613 N N . TYR A 1 82 ? -3.067 10.293 -10.492 1.00 46.34 82 TYR A N 1
ATOM 614 C CA . TYR A 1 82 ? -1.882 10.941 -9.919 1.00 46.34 82 TYR A CA 1
ATOM 615 C C . TYR A 1 82 ? -0.573 10.263 -10.331 1.00 46.34 82 TYR A C 1
ATOM 617 O O . TYR A 1 82 ? -0.522 9.064 -10.582 1.00 46.34 82 TYR A O 1
ATOM 625 N N . VAL A 1 83 ? 0.504 11.050 -10.393 1.00 47.09 83 VAL A N 1
ATOM 626 C CA . VAL A 1 83 ? 1.867 10.571 -10.651 1.00 47.09 83 VAL A CA 1
ATOM 627 C C . VAL A 1 83 ? 2.643 10.621 -9.342 1.00 47.09 83 VAL A C 1
ATOM 629 O O . VAL A 1 83 ? 2.768 11.683 -8.734 1.00 47.09 83 VAL A O 1
ATOM 632 N N . SER A 1 84 ? 3.173 9.477 -8.916 1.00 45.66 84 SER A N 1
ATOM 633 C CA . SER A 1 84 ? 4.068 9.376 -7.762 1.00 45.66 84 SER A CA 1
ATOM 634 C C . SER A 1 84 ? 5.481 9.055 -8.239 1.00 45.66 84 SER A C 1
ATOM 636 O O . SER A 1 84 ? 5.696 8.068 -8.943 1.00 45.66 84 SER A O 1
ATOM 638 N N . ALA A 1 85 ? 6.448 9.897 -7.874 1.00 43.22 85 ALA A N 1
ATOM 639 C CA . ALA A 1 85 ? 7.872 9.621 -8.030 1.00 43.22 85 ALA A CA 1
ATOM 640 C C . ALA A 1 85 ? 8.540 9.592 -6.643 1.00 43.22 85 ALA A C 1
ATOM 642 O O . ALA A 1 85 ? 8.035 10.243 -5.727 1.00 43.22 85 ALA A O 1
ATOM 643 N N . PRO A 1 86 ? 9.694 8.912 -6.466 1.00 40.22 86 PRO A N 1
ATOM 644 C CA . PRO A 1 86 ? 10.278 8.604 -5.150 1.00 40.22 86 PRO A CA 1
ATOM 645 C C . PRO A 1 86 ? 10.535 9.794 -4.207 1.00 40.22 86 PRO A C 1
ATOM 647 O O . PRO A 1 86 ? 10.852 9.572 -3.045 1.00 40.22 86 PRO A O 1
ATOM 650 N N . ASN A 1 87 ? 10.420 11.038 -4.686 1.00 37.44 87 ASN A N 1
ATOM 651 C CA . ASN A 1 87 ? 10.569 12.270 -3.907 1.00 37.44 87 ASN A CA 1
ATOM 652 C C . ASN A 1 87 ? 9.629 13.410 -4.365 1.00 37.44 87 ASN A C 1
ATOM 654 O O . ASN A 1 87 ? 9.916 14.575 -4.091 1.00 37.44 87 ASN A O 1
ATOM 658 N N . HIS A 1 88 ? 8.553 13.108 -5.103 1.00 41.09 88 HIS A N 1
ATOM 659 C CA . HIS A 1 88 ? 7.674 14.122 -5.696 1.00 41.09 88 HIS A CA 1
ATOM 660 C C . HIS A 1 88 ? 6.252 13.575 -5.858 1.00 41.09 88 HIS A C 1
ATOM 662 O O . HIS A 1 88 ? 6.039 12.636 -6.624 1.00 41.09 88 HIS A O 1
ATOM 668 N N . ILE A 1 89 ? 5.288 14.164 -5.146 1.00 42.78 89 ILE A N 1
ATOM 669 C CA . ILE A 1 89 ? 3.861 14.006 -5.450 1.00 42.78 89 ILE A CA 1
ATOM 670 C C . ILE A 1 89 ? 3.364 15.374 -5.915 1.00 42.78 89 ILE A C 1
ATOM 672 O O . ILE A 1 89 ? 3.240 16.317 -5.135 1.00 42.78 89 ILE A O 1
ATOM 676 N N . GLU A 1 90 ? 3.129 15.478 -7.220 1.00 39.84 90 GLU A N 1
ATOM 677 C CA . GLU A 1 90 ? 2.480 16.625 -7.843 1.00 39.84 90 GLU A CA 1
ATOM 678 C C . GLU A 1 90 ? 1.138 16.177 -8.403 1.00 39.84 90 GLU A C 1
ATOM 680 O O . GLU A 1 90 ? 1.032 15.214 -9.166 1.00 39.84 90 GLU A O 1
ATOM 685 N N . ARG A 1 91 ? 0.091 16.906 -8.026 1.00 38.97 91 ARG A N 1
ATOM 686 C CA . ARG A 1 91 ? -1.239 16.744 -8.600 1.00 38.97 91 ARG A CA 1
ATOM 687 C C . ARG A 1 91 ? -1.238 17.425 -9.968 1.00 38.97 91 ARG A C 1
ATOM 689 O O . ARG A 1 91 ? -1.488 18.623 -10.055 1.00 38.97 91 ARG A O 1
ATOM 696 N N . MET A 1 92 ? -0.900 16.683 -11.019 1.00 39.06 92 MET A N 1
ATOM 697 C CA . MET A 1 92 ? -0.890 17.214 -12.382 1.00 39.06 92 MET A CA 1
ATOM 698 C C . MET A 1 92 ? -2.256 17.021 -13.057 1.00 39.06 92 MET A C 1
ATOM 700 O O . MET A 1 92 ? -2.757 15.898 -13.060 1.00 39.06 92 MET A O 1
ATOM 704 N N . PRO A 1 93 ? -2.859 18.074 -13.641 1.00 37.03 93 PRO A N 1
ATOM 705 C CA . PRO A 1 93 ? -4.161 17.975 -14.303 1.00 37.03 93 PRO A CA 1
ATOM 706 C C . PRO A 1 93 ? -4.156 17.104 -15.575 1.00 37.03 93 PRO A C 1
ATOM 708 O O . PRO A 1 93 ? -5.220 16.624 -15.954 1.00 37.03 93 PRO A O 1
ATOM 711 N N . ASP A 1 94 ? -2.988 16.839 -16.182 1.00 31.66 94 ASP A N 1
ATOM 712 C CA . ASP A 1 94 ? -2.902 16.326 -17.563 1.00 31.66 94 ASP A CA 1
ATOM 713 C C . ASP A 1 94 ? -2.056 15.042 -17.756 1.00 31.66 94 ASP A C 1
ATOM 715 O O . ASP A 1 94 ? -1.709 14.703 -18.889 1.00 31.66 94 ASP A O 1
ATOM 719 N N . ILE A 1 95 ? -1.693 14.302 -16.693 1.00 36.62 95 ILE A N 1
ATOM 720 C CA . ILE A 1 95 ? -0.935 13.036 -16.828 1.00 36.62 95 ILE A CA 1
ATOM 721 C C . ILE A 1 95 ? -1.769 11.827 -16.407 1.00 36.62 95 ILE A C 1
ATOM 723 O O . ILE A 1 95 ? -2.215 11.728 -15.270 1.00 36.62 95 ILE A O 1
ATOM 727 N N . PHE A 1 96 ? -1.897 10.868 -17.327 1.00 32.41 96 PHE A N 1
ATOM 728 C CA . PHE A 1 96 ? -2.671 9.642 -17.166 1.00 32.41 96 PHE A CA 1
ATOM 729 C C . PHE A 1 96 ? -1.893 8.541 -16.426 1.00 32.41 96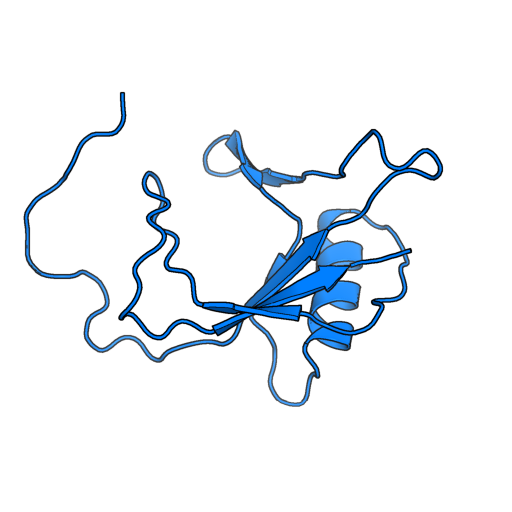 PHE A C 1
ATOM 731 O O . PHE A 1 96 ? -1.187 7.749 -17.045 1.00 32.41 96 PHE A O 1
ATOM 738 N N . ALA A 1 97 ? -2.046 8.470 -15.105 1.00 35.81 97 ALA A N 1
ATOM 739 C CA . ALA A 1 97 ? -1.856 7.248 -14.324 1.00 35.81 97 ALA A CA 1
ATOM 740 C C . ALA A 1 97 ? -3.082 7.089 -13.412 1.00 35.81 97 ALA A C 1
ATOM 742 O O . ALA A 1 97 ? -3.285 7.895 -12.505 1.00 35.81 97 ALA A O 1
ATOM 743 N N . GLU A 1 98 ? -3.950 6.116 -13.709 1.00 34.41 98 GLU A N 1
ATOM 744 C CA . GLU A 1 98 ? -5.140 5.833 -12.899 1.00 34.41 98 GLU A CA 1
ATOM 745 C C . GLU A 1 98 ? -4.721 5.045 -11.656 1.00 34.41 98 GLU A C 1
ATOM 747 O O . GLU A 1 98 ? -4.301 3.889 -11.746 1.00 34.41 98 GLU A O 1
ATOM 752 N N . GLN A 1 99 ? -4.840 5.675 -10.490 1.00 37.53 99 GLN A N 1
ATOM 753 C CA . GLN A 1 99 ? -4.784 4.994 -9.205 1.00 37.53 99 GLN A CA 1
ATOM 754 C C . GLN A 1 99 ? -6.149 5.081 -8.544 1.00 37.53 99 GLN A C 1
ATOM 756 O O . GLN A 1 99 ? -6.677 6.151 -8.239 1.00 37.53 99 GLN A O 1
ATOM 761 N N . THR A 1 100 ? -6.748 3.924 -8.326 1.00 38.34 100 THR A N 1
ATOM 762 C CA . THR A 1 100 ? -8.042 3.855 -7.664 1.00 38.34 100 THR A CA 1
ATOM 763 C C . THR A 1 100 ? -7.813 3.794 -6.159 1.00 38.34 100 THR A C 1
ATOM 765 O O . THR A 1 100 ? -7.128 2.896 -5.679 1.00 38.34 100 THR A O 1
ATOM 768 N N . ALA A 1 101 ? -8.353 4.758 -5.415 1.00 41.53 101 ALA A N 1
ATOM 769 C CA . ALA A 1 101 ? -8.338 4.719 -3.962 1.00 41.53 101 ALA A CA 1
ATOM 770 C C . ALA A 1 101 ? -9.651 4.116 -3.461 1.00 41.53 101 ALA A C 1
ATOM 772 O O . ALA A 1 101 ? -10.730 4.631 -3.765 1.00 41.53 101 ALA A O 1
ATOM 773 N N . ALA A 1 102 ? -9.571 3.028 -2.703 1.00 37.12 102 ALA A N 1
ATOM 774 C CA . ALA A 1 102 ? -10.730 2.484 -2.009 1.00 37.12 102 ALA A CA 1
ATOM 775 C C . ALA A 1 102 ? -10.770 3.042 -0.584 1.00 37.12 102 ALA A C 1
ATOM 777 O O . ALA A 1 102 ? -9.754 3.051 0.119 1.00 37.12 102 ALA A O 1
ATOM 778 N N . PHE A 1 103 ? -11.945 3.506 -0.161 1.00 42.03 103 PHE A N 1
ATOM 779 C CA . PHE A 1 103 ? -12.220 3.657 1.263 1.00 42.03 103 PHE A CA 1
ATOM 780 C C . PHE A 1 103 ? -12.627 2.298 1.792 1.00 42.03 103 PHE A C 1
ATOM 782 O O . PHE A 1 103 ? -13.347 1.558 1.127 1.00 42.03 103 PHE A O 1
ATOM 789 N N . ILE A 1 104 ? -12.106 1.954 2.953 1.00 50.09 104 ILE A N 1
ATOM 790 C CA . ILE A 1 104 ? -12.250 0.622 3.510 1.00 50.09 104 ILE A CA 1
ATOM 791 C C . ILE A 1 104 ? -12.806 0.769 4.923 1.00 50.09 104 ILE A C 1
ATOM 793 O O . ILE A 1 104 ? -12.350 1.640 5.673 1.00 50.09 104 ILE A O 1
ATOM 797 N N . ARG A 1 105 ? -13.809 -0.051 5.240 1.00 49.06 105 ARG A N 1
ATOM 798 C CA . ARG A 1 105 ? -14.386 -0.176 6.582 1.00 49.06 105 ARG A CA 1
ATOM 799 C C . ARG A 1 105 ? -13.707 -1.276 7.378 1.00 49.06 105 ARG A C 1
ATOM 801 O O . ARG A 1 105 ? -13.315 -2.291 6.759 1.00 49.06 105 ARG A O 1
#